Protein AF-A0A0R3QMR1-F1 (afdb_monomer)

Sequence (83 aa):
MKVVGLVSGGKDSCYSLMVCMRNGHDITCLANLHPPSDDEEEMDSYMYQCVAHKGVQVNSYPYFFSILFNQAIVLDLIRHLCN

Structure (mmCIF, N/CA/C/O backbone):
data_AF-A0A0R3QMR1-F1
#
_entry.id   AF-A0A0R3QMR1-F1
#
loop_
_atom_site.group_PDB
_atom_site.id
_atom_site.type_symbol
_atom_site.label_atom_id
_atom_site.label_alt_id
_atom_site.label_comp_id
_atom_site.label_asym_id
_atom_site.label_entity_id
_atom_site.label_seq_id
_atom_site.pdbx_PDB_ins_code
_atom_site.Cartn_x
_atom_site.Cartn_y
_atom_site.Cartn_z
_atom_site.occupancy
_atom_site.B_iso_or_equiv
_atom_site.auth_seq_id
_atom_site.auth_comp_id
_atom_site.auth_asym_id
_atom_site.auth_atom_id
_atom_site.pdbx_PDB_model_num
ATOM 1 N N . MET A 1 1 ? -9.277 5.305 11.915 1.00 91.12 1 MET A N 1
ATOM 2 C CA . MET A 1 1 ? -9.732 5.905 10.626 1.00 91.12 1 MET A CA 1
ATOM 3 C C . MET A 1 1 ? -9.713 4.836 9.546 1.00 91.12 1 MET A C 1
ATOM 5 O O . MET A 1 1 ? -8.936 3.903 9.699 1.00 91.12 1 MET A O 1
ATOM 9 N N . LYS A 1 2 ? -10.518 4.971 8.485 1.00 88.44 2 LYS A N 1
ATOM 10 C CA . LYS A 1 2 ? -10.449 4.086 7.310 1.00 88.44 2 LYS A CA 1
ATOM 11 C C . LYS A 1 2 ? -9.253 4.469 6.439 1.00 88.44 2 LYS A C 1
ATOM 13 O O . LYS A 1 2 ? -9.082 5.656 6.166 1.00 88.44 2 LYS A O 1
ATOM 18 N N . VAL A 1 3 ? -8.428 3.501 6.053 1.00 87.75 3 VAL A N 1
ATOM 19 C CA . VAL A 1 3 ? -7.194 3.725 5.285 1.00 87.75 3 VAL A CA 1
ATOM 20 C C . VAL A 1 3 ? -7.059 2.726 4.138 1.00 87.75 3 VAL A C 1
ATOM 22 O O . VAL A 1 3 ? -7.528 1.590 4.224 1.00 87.75 3 VAL A O 1
ATOM 25 N N . VAL A 1 4 ? -6.384 3.158 3.074 1.00 87.94 4 VAL A N 1
ATOM 26 C CA . VAL A 1 4 ? -5.924 2.285 1.989 1.00 87.94 4 VAL A CA 1
ATOM 27 C C . VAL A 1 4 ? -4.460 1.952 2.248 1.00 87.94 4 VAL A C 1
ATOM 29 O O . VAL A 1 4 ? -3.638 2.849 2.429 1.00 87.94 4 VAL A O 1
ATOM 32 N N . GLY A 1 5 ? -4.145 0.665 2.305 1.00 87.12 5 GLY A N 1
ATOM 33 C CA . GLY A 1 5 ? -2.806 0.174 2.563 1.00 87.12 5 GLY A CA 1
ATOM 34 C C . GLY A 1 5 ? -2.017 -0.048 1.286 1.00 87.12 5 GLY A C 1
ATOM 35 O O . GLY A 1 5 ? -2.374 -0.917 0.500 1.00 87.12 5 GLY A O 1
ATOM 36 N N . LEU A 1 6 ? -0.928 0.690 1.083 1.00 86.75 6 LEU A N 1
ATOM 37 C CA . LEU A 1 6 ? -0.030 0.426 -0.038 1.00 86.75 6 LEU A CA 1
ATOM 38 C C . LEU A 1 6 ? 0.853 -0.786 0.285 1.00 86.75 6 LEU A C 1
ATOM 40 O O . LEU A 1 6 ? 1.591 -0.775 1.272 1.00 86.75 6 LEU A O 1
ATOM 44 N N . VAL A 1 7 ? 0.778 -1.824 -0.542 1.00 83.88 7 VAL A N 1
ATOM 45 C CA . VAL A 1 7 ? 1.592 -3.035 -0.437 1.00 83.88 7 VAL A CA 1
ATOM 46 C C . VAL A 1 7 ? 2.609 -3.053 -1.567 1.00 83.88 7 VAL A C 1
ATOM 48 O O . VAL A 1 7 ? 2.257 -2.870 -2.722 1.00 83.88 7 VAL A O 1
ATOM 51 N N . SER A 1 8 ? 3.878 -3.274 -1.226 1.00 79.75 8 SER A N 1
ATOM 52 C CA . SER A 1 8 ? 4.962 -3.452 -2.206 1.00 79.75 8 SER A CA 1
ATOM 53 C C . SER A 1 8 ? 5.439 -4.902 -2.284 1.00 79.75 8 SER A C 1
ATOM 55 O O . SER A 1 8 ? 6.422 -5.190 -2.955 1.00 79.75 8 SER A O 1
ATOM 57 N N . GLY A 1 9 ? 4.830 -5.791 -1.488 1.00 72.31 9 GLY A N 1
ATOM 58 C CA . GLY A 1 9 ? 5.271 -7.167 -1.249 1.00 72.31 9 GLY A CA 1
ATOM 59 C C . GLY A 1 9 ? 6.520 -7.317 -0.381 1.00 72.31 9 GLY A C 1
ATOM 60 O O . GLY A 1 9 ? 6.889 -8.440 -0.043 1.00 72.31 9 GLY A O 1
ATOM 61 N N . GLY A 1 10 ? 7.140 -6.209 0.030 1.00 78.56 10 GLY A N 1
ATOM 62 C CA . GLY A 1 10 ? 8.213 -6.186 1.020 1.00 78.56 10 GLY A CA 1
ATOM 63 C C . GLY A 1 10 ? 7.705 -6.178 2.468 1.00 78.56 10 GLY A C 1
ATOM 64 O O . GLY A 1 10 ? 6.577 -5.764 2.760 1.00 78.56 10 GLY A O 1
ATOM 65 N N . LYS A 1 11 ? 8.584 -6.569 3.402 1.00 82.94 11 LYS A N 1
ATOM 66 C CA . LYS A 1 11 ? 8.313 -6.599 4.854 1.00 82.94 11 LYS A CA 1
ATOM 67 C C . LYS A 1 11 ? 7.872 -5.244 5.424 1.00 82.94 11 LYS A C 1
ATOM 69 O O . LYS A 1 11 ? 7.050 -5.198 6.334 1.00 82.94 11 LYS A O 1
ATOM 74 N N . ASP A 1 12 ? 8.407 -4.152 4.883 1.00 86.06 12 ASP A N 1
ATOM 75 C CA . ASP A 1 12 ? 8.229 -2.812 5.443 1.00 86.06 12 ASP A CA 1
ATOM 76 C C . ASP A 1 12 ? 6.797 -2.310 5.204 1.00 86.06 12 ASP A C 1
ATOM 78 O O . ASP A 1 12 ? 6.168 -1.772 6.113 1.00 86.06 12 ASP A O 1
ATOM 82 N N . SER A 1 13 ? 6.227 -2.605 4.028 1.00 85.31 13 SER A N 1
ATOM 83 C CA . SER A 1 13 ? 4.816 -2.321 3.733 1.00 85.31 13 SER A CA 1
ATOM 84 C C . SER A 1 13 ? 3.867 -3.095 4.660 1.00 85.31 13 SER A C 1
ATOM 86 O O . SER A 1 13 ? 2.943 -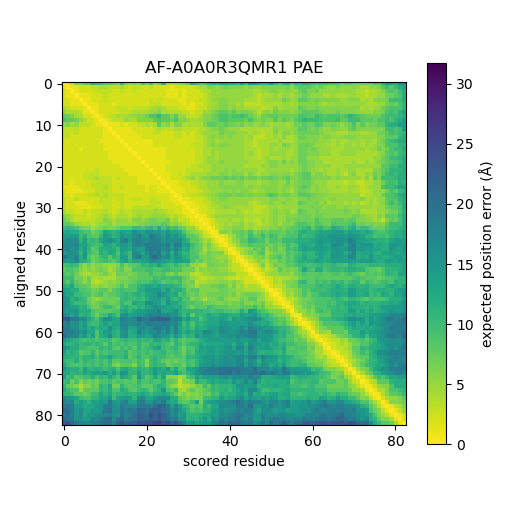2.514 5.227 1.00 85.31 13 SER A O 1
ATOM 88 N N . CYS A 1 14 ? 4.156 -4.375 4.929 1.00 83.81 14 CYS A N 1
ATOM 89 C CA . CYS A 1 14 ? 3.390 -5.186 5.880 1.00 83.81 14 CYS A CA 1
ATOM 90 C C . CYS A 1 14 ? 3.474 -4.627 7.308 1.00 83.81 14 CYS A C 1
ATOM 92 O O . CYS A 1 14 ? 2.466 -4.556 8.011 1.00 83.81 14 CYS A O 1
ATOM 94 N N . TYR A 1 15 ? 4.669 -4.216 7.745 1.00 88.19 15 TYR A N 1
ATOM 95 C CA . TYR A 1 15 ? 4.879 -3.672 9.085 1.00 88.19 15 TYR A CA 1
ATOM 96 C C . TYR A 1 15 ? 4.107 -2.370 9.306 1.00 88.19 15 TYR A C 1
ATOM 98 O O . TYR A 1 15 ? 3.416 -2.238 10.316 1.00 88.19 15 TYR A O 1
ATOM 106 N N . SER A 1 16 ? 4.147 -1.447 8.343 1.00 89.81 16 SER A N 1
ATOM 107 C CA . SER A 1 16 ? 3.365 -0.208 8.391 1.00 89.81 16 SER A CA 1
ATOM 108 C C . SER A 1 16 ? 1.871 -0.481 8.578 1.00 89.81 16 SER A C 1
ATOM 110 O O . SER A 1 16 ? 1.228 0.143 9.421 1.00 89.81 16 SER A O 1
ATOM 112 N N . LEU A 1 17 ? 1.328 -1.473 7.866 1.00 88.19 17 LEU A N 1
ATOM 113 C CA . LEU A 1 17 ? -0.077 -1.864 7.988 1.00 88.19 17 LEU A CA 1
ATOM 114 C C . LEU A 1 17 ? -0.401 -2.495 9.344 1.00 88.19 17 LEU A C 1
ATOM 116 O O . LEU A 1 17 ? -1.414 -2.149 9.952 1.00 88.19 17 LEU A O 1
ATOM 120 N N . MET A 1 18 ? 0.475 -3.351 9.874 1.00 87.38 18 MET A N 1
ATOM 121 C CA . MET A 1 18 ? 0.310 -3.893 11.228 1.00 87.38 18 MET A CA 1
ATOM 122 C C . MET A 1 18 ? 0.299 -2.783 12.287 1.00 87.38 18 MET A C 1
ATOM 124 O O . MET A 1 18 ? -0.504 -2.820 13.221 1.00 87.38 18 MET A O 1
ATOM 128 N N . VAL A 1 19 ? 1.154 -1.767 12.137 1.00 91.38 19 VAL A N 1
ATOM 129 C CA . VAL A 1 19 ? 1.170 -0.597 13.028 1.00 91.38 19 VAL A CA 1
ATOM 130 C C . VAL A 1 19 ? -0.121 0.216 12.894 1.00 91.38 19 VAL A C 1
ATOM 132 O O . VAL A 1 19 ? -0.684 0.619 13.911 1.00 91.38 19 VAL A O 1
ATOM 135 N N . CYS A 1 20 ? -0.650 0.403 11.680 1.00 90.88 20 CYS A N 1
ATOM 136 C CA . CYS A 1 20 ? -1.957 1.031 11.471 1.00 90.88 20 CYS A CA 1
ATOM 137 C C . CYS A 1 20 ? -3.074 0.284 12.217 1.00 90.88 20 CYS A C 1
ATOM 139 O O . CYS A 1 20 ? -3.837 0.915 12.950 1.00 90.88 20 CYS A O 1
ATOM 141 N N . MET A 1 21 ? -3.140 -1.046 12.111 1.00 87.31 21 MET A N 1
ATOM 142 C CA . MET A 1 21 ? -4.135 -1.840 12.847 1.00 87.31 21 MET A CA 1
ATOM 143 C C . MET A 1 21 ? -3.962 -1.713 14.359 1.00 87.31 21 MET A C 1
ATOM 145 O O . MET A 1 21 ? -4.938 -1.526 15.083 1.00 87.31 21 MET A O 1
ATOM 149 N N . ARG A 1 22 ? -2.715 -1.760 14.845 1.00 90.12 22 ARG A N 1
ATOM 150 C CA . ARG A 1 22 ? -2.398 -1.613 16.273 1.00 90.12 22 ARG A CA 1
ATOM 151 C C . ARG A 1 22 ? -2.868 -0.274 16.838 1.00 90.12 22 ARG A C 1
ATOM 153 O O . ARG A 1 22 ? -3.268 -0.206 17.994 1.00 90.12 22 ARG A O 1
ATOM 160 N N . ASN A 1 23 ? -2.845 0.767 16.013 1.00 94.56 23 ASN A N 1
ATOM 161 C CA . ASN A 1 23 ? -3.324 2.103 16.351 1.00 94.56 23 ASN A CA 1
ATOM 162 C C . ASN A 1 23 ? -4.840 2.289 16.112 1.00 94.56 23 ASN A C 1
ATOM 164 O O . ASN A 1 23 ? -5.341 3.406 16.212 1.00 94.56 23 ASN A O 1
ATOM 168 N N . GLY A 1 24 ? -5.590 1.226 15.794 1.00 91.06 24 GLY A N 1
ATOM 169 C CA . GLY A 1 24 ? -7.044 1.281 15.601 1.00 91.06 24 GLY A CA 1
ATOM 170 C C . GLY A 1 24 ? -7.483 1.852 14.248 1.00 91.06 24 GLY A C 1
ATOM 171 O O . GLY A 1 24 ? -8.609 2.343 14.109 1.00 91.06 24 GLY A O 1
ATOM 172 N N . HIS A 1 25 ? -6.607 1.837 13.240 1.00 91.50 25 HIS A N 1
ATOM 173 C CA . HIS A 1 25 ? -7.001 2.137 11.865 1.00 91.50 25 HIS A CA 1
ATOM 174 C C . HIS A 1 25 ? -7.590 0.898 11.190 1.00 91.50 25 HIS A C 1
ATOM 176 O O . HIS A 1 25 ? -7.102 -0.216 11.360 1.00 91.50 25 HIS A O 1
ATOM 182 N N . ASP A 1 26 ? -8.640 1.130 10.413 1.00 88.38 26 ASP A N 1
ATOM 183 C CA . ASP A 1 26 ? -9.363 0.117 9.657 1.00 88.38 26 ASP A CA 1
ATOM 184 C C . ASP A 1 26 ? -8.835 0.115 8.220 1.00 88.38 26 ASP A C 1
ATOM 186 O O . ASP A 1 26 ? -8.952 1.121 7.513 1.00 88.38 26 ASP A O 1
ATOM 190 N N . ILE A 1 27 ? -8.193 -0.977 7.811 1.00 87.25 27 ILE A N 1
ATOM 191 C CA . ILE A 1 27 ? -7.619 -1.114 6.471 1.00 87.25 27 ILE A CA 1
ATOM 192 C C . ILE A 1 27 ? -8.713 -1.651 5.557 1.00 87.25 27 ILE A C 1
ATOM 194 O O . ILE A 1 27 ? -8.973 -2.849 5.510 1.00 87.25 27 ILE A O 1
ATOM 198 N N . THR A 1 28 ? -9.355 -0.751 4.818 1.00 85.62 28 THR A N 1
ATOM 199 C CA . THR A 1 28 ? -10.513 -1.097 3.982 1.00 85.62 28 THR A CA 1
ATOM 200 C C . THR A 1 28 ? -10.117 -1.639 2.616 1.00 85.62 28 THR A C 1
ATOM 202 O O . THR A 1 28 ? -10.917 -2.276 1.934 1.00 85.62 28 THR A O 1
ATOM 205 N N . CYS A 1 29 ? -8.892 -1.343 2.187 1.00 84.00 29 CYS A N 1
ATOM 206 C CA . CYS A 1 29 ? -8.383 -1.724 0.884 1.00 84.00 29 CYS A CA 1
ATOM 207 C C . CYS A 1 29 ? -6.862 -1.851 0.916 1.00 84.00 29 CYS A C 1
ATOM 209 O O . CYS A 1 29 ? -6.198 -1.116 1.646 1.00 84.00 29 CYS A O 1
ATOM 211 N N . LEU A 1 30 ? -6.318 -2.727 0.081 1.00 83.12 30 LEU A N 1
ATOM 212 C CA . LEU A 1 30 ? -4.900 -2.803 -0.236 1.00 83.12 30 LEU A CA 1
ATOM 213 C C . LEU A 1 30 ? -4.682 -2.343 -1.674 1.00 83.12 30 LEU A C 1
ATOM 215 O O . LEU A 1 30 ? -5.447 -2.725 -2.554 1.00 83.12 30 LEU A O 1
ATOM 219 N N . ALA A 1 31 ? -3.664 -1.528 -1.906 1.00 83.19 31 ALA A N 1
ATOM 220 C CA . ALA A 1 31 ? -3.275 -1.049 -3.223 1.00 83.19 31 ALA A CA 1
ATOM 221 C C . ALA A 1 31 ? -1.860 -1.523 -3.548 1.00 83.19 31 ALA A C 1
ATOM 223 O O . ALA A 1 31 ? -0.987 -1.444 -2.687 1.00 83.19 31 ALA A O 1
ATOM 224 N N . ASN A 1 32 ? -1.623 -1.973 -4.777 1.00 80.81 32 ASN A N 1
ATOM 225 C CA . ASN A 1 32 ? -0.282 -2.279 -5.272 1.00 80.81 32 ASN A CA 1
ATOM 226 C C . ASN A 1 32 ? 0.105 -1.313 -6.399 1.00 80.81 32 ASN A C 1
ATOM 228 O O . ASN A 1 32 ? -0.743 -0.883 -7.185 1.00 80.81 32 ASN A O 1
ATOM 232 N N . LEU A 1 33 ? 1.393 -0.987 -6.468 1.00 79.62 33 LEU A N 1
ATOM 233 C CA . LEU A 1 33 ? 1.992 -0.140 -7.493 1.00 79.62 33 LEU A CA 1
ATOM 234 C C . LEU A 1 33 ? 3.032 -0.984 -8.245 1.00 79.62 33 LEU A C 1
ATOM 236 O O . LEU A 1 33 ? 3.899 -1.594 -7.626 1.00 79.62 33 LEU A O 1
ATOM 240 N N . HIS A 1 34 ? 2.912 -1.054 -9.565 1.00 76.56 34 HIS A N 1
ATOM 241 C CA . HIS A 1 34 ? 3.687 -1.904 -10.472 1.00 76.56 34 HIS A CA 1
ATOM 242 C C . HIS A 1 34 ? 4.082 -1.115 -11.752 1.00 76.56 34 HIS A C 1
ATOM 244 O O . HIS A 1 34 ? 3.829 0.078 -11.828 1.00 76.56 34 HIS A O 1
ATOM 250 N N . PRO A 1 35 ? 4.763 -1.665 -12.759 1.00 75.75 35 PRO A N 1
ATOM 251 C CA . PRO A 1 35 ? 4.906 -0.960 -14.037 1.00 75.75 35 PRO A CA 1
ATOM 252 C C . PRO A 1 35 ? 3.594 -0.997 -14.850 1.00 75.75 35 PRO A C 1
ATOM 254 O O . PRO A 1 35 ? 2.795 -1.921 -14.676 1.00 75.75 35 PRO A O 1
ATOM 257 N N . PRO A 1 36 ? 3.320 -0.011 -15.726 1.00 73.94 36 PRO A N 1
ATOM 258 C CA . PRO A 1 36 ? 2.070 0.058 -16.493 1.00 73.94 36 PRO A CA 1
ATOM 259 C C . PRO A 1 36 ? 1.890 -1.105 -17.480 1.00 73.94 36 PRO A C 1
ATOM 261 O O . PRO A 1 36 ? 0.753 -1.432 -17.831 1.00 73.94 36 PRO A O 1
ATOM 264 N N . SER A 1 37 ? 2.978 -1.763 -17.879 1.00 72.56 37 SER A N 1
ATOM 265 C CA . SER A 1 37 ? 2.956 -3.001 -18.651 1.00 72.56 37 SER A CA 1
ATOM 266 C C . SER A 1 37 ? 3.858 -4.064 -18.014 1.00 72.56 37 SER A C 1
ATOM 268 O O . SER A 1 37 ? 4.895 -3.745 -17.440 1.00 72.56 37 SER A O 1
ATOM 270 N N . ASP A 1 38 ? 3.465 -5.339 -18.109 1.00 67.31 38 ASP A N 1
ATOM 271 C CA . ASP A 1 38 ? 4.245 -6.472 -17.569 1.00 67.31 38 ASP A CA 1
ATOM 272 C C . ASP A 1 38 ? 5.586 -6.687 -18.307 1.00 67.31 38 ASP A C 1
ATOM 274 O O . ASP A 1 38 ? 6.484 -7.369 -17.794 1.00 67.31 38 ASP A O 1
ATOM 278 N N . ASP A 1 39 ? 5.702 -6.105 -19.506 1.00 65.50 39 ASP A N 1
ATOM 279 C CA . ASP A 1 39 ? 6.879 -6.145 -20.376 1.00 65.50 39 ASP A CA 1
ATOM 280 C C . ASP A 1 39 ? 7.879 -5.013 -20.071 1.00 65.50 39 ASP A C 1
ATOM 282 O O . ASP A 1 39 ? 9.055 -5.114 -20.426 1.00 65.50 39 ASP A O 1
ATOM 286 N N . GLU A 1 40 ? 7.443 -3.949 -19.389 1.00 67.00 40 GLU A N 1
ATOM 287 C CA . GLU A 1 40 ? 8.301 -2.846 -18.956 1.00 67.00 40 GLU A CA 1
ATOM 288 C C . GLU A 1 40 ? 8.837 -3.126 -17.551 1.00 67.00 40 GLU A C 1
ATOM 290 O O . GLU A 1 40 ? 8.204 -2.850 -16.535 1.00 67.00 40 GLU A O 1
ATOM 295 N N . GLU A 1 41 ? 10.044 -3.682 -17.475 1.00 66.62 41 GLU A N 1
ATOM 296 C CA . GLU A 1 41 ? 10.776 -3.759 -16.213 1.00 66.62 41 GLU A CA 1
ATOM 297 C C . GLU A 1 41 ? 11.581 -2.477 -15.995 1.00 66.62 41 GLU A C 1
ATOM 299 O O . GLU A 1 41 ? 12.684 -2.314 -16.518 1.00 66.62 41 GLU A O 1
ATOM 304 N N . GLU A 1 42 ? 11.060 -1.568 -15.172 1.00 67.44 42 GLU A N 1
ATOM 305 C CA . GLU A 1 42 ? 11.871 -0.462 -14.668 1.00 67.44 42 GLU A CA 1
ATOM 306 C C . GLU A 1 42 ? 12.666 -0.921 -13.447 1.00 67.44 42 GLU A C 1
ATOM 308 O O . GLU A 1 42 ? 12.147 -1.027 -12.336 1.00 67.44 42 GLU A O 1
ATOM 313 N N . MET A 1 43 ? 13.950 -1.217 -13.653 1.00 68.56 43 MET A N 1
ATOM 314 C CA . MET A 1 43 ? 14.839 -1.674 -12.582 1.00 68.56 43 MET A CA 1
ATOM 315 C C . MET A 1 43 ? 15.183 -0.587 -11.553 1.00 68.56 43 MET A C 1
ATOM 317 O O . MET A 1 43 ? 15.455 -0.924 -10.401 1.00 68.56 43 MET A O 1
ATOM 321 N N . ASP A 1 44 ? 15.097 0.691 -11.928 1.00 71.00 44 ASP A N 1
ATOM 322 C CA . ASP A 1 44 ? 15.496 1.842 -11.105 1.00 71.00 44 ASP A CA 1
ATOM 323 C C . ASP A 1 44 ? 14.304 2.753 -10.745 1.00 71.00 44 ASP A C 1
ATOM 325 O O . ASP A 1 44 ? 14.397 3.982 -10.768 1.00 71.00 44 ASP A O 1
ATOM 329 N N . SER A 1 45 ? 13.151 2.164 -10.414 1.00 71.12 45 SER A N 1
ATOM 330 C CA . SER A 1 45 ? 12.004 2.931 -9.920 1.00 71.12 45 SER A CA 1
ATOM 331 C C . SER A 1 45 ? 12.260 3.474 -8.512 1.00 71.12 45 SER A C 1
ATOM 333 O O . SER A 1 45 ? 12.594 2.747 -7.575 1.00 71.12 45 SER A O 1
ATOM 335 N N . TYR A 1 46 ? 12.022 4.774 -8.344 1.00 75.56 46 TYR A N 1
ATOM 336 C CA . TYR A 1 46 ? 11.954 5.428 -7.034 1.00 75.56 46 TYR A CA 1
ATOM 337 C C . TYR A 1 46 ? 10.552 5.352 -6.409 1.00 75.56 46 TYR A C 1
ATOM 339 O O . TYR A 1 46 ? 10.364 5.783 -5.271 1.00 75.56 46 TYR A O 1
ATOM 347 N N . MET A 1 47 ? 9.559 4.855 -7.155 1.00 73.56 47 MET A N 1
ATOM 348 C CA . MET A 1 47 ? 8.140 4.949 -6.798 1.00 73.56 47 MET A CA 1
ATOM 349 C C . MET A 1 47 ? 7.548 3.610 -6.348 1.00 73.56 47 MET A C 1
ATOM 351 O O . MET A 1 47 ? 6.685 3.579 -5.473 1.00 73.56 47 MET A O 1
ATOM 355 N N . TYR A 1 48 ? 8.009 2.503 -6.923 1.00 74.25 48 TYR A N 1
ATOM 356 C CA . TYR A 1 48 ? 7.552 1.157 -6.597 1.00 74.25 48 TYR A CA 1
ATOM 357 C C . TYR A 1 48 ? 8.733 0.197 -6.523 1.00 74.25 48 TYR A C 1
ATOM 359 O O . TYR A 1 48 ? 9.818 0.461 -7.030 1.00 74.25 48 TYR A O 1
ATOM 367 N N . GLN A 1 49 ? 8.537 -0.920 -5.833 1.00 74.00 49 GLN A N 1
ATOM 368 C CA . GLN A 1 49 ? 9.594 -1.901 -5.655 1.00 74.00 49 GLN A CA 1
ATOM 369 C C . GLN A 1 49 ? 9.854 -2.623 -6.983 1.00 74.00 49 GLN A C 1
ATOM 371 O O . GLN A 1 49 ? 8.927 -3.200 -7.531 1.00 74.00 49 GLN A O 1
ATOM 376 N N . CYS A 1 50 ? 11.095 -2.621 -7.478 1.00 69.94 50 CYS A N 1
ATOM 377 C CA . CYS A 1 50 ? 11.469 -3.299 -8.730 1.00 69.94 50 CYS A CA 1
ATOM 378 C C . CYS A 1 50 ? 11.806 -4.780 -8.500 1.00 69.94 50 CYS A C 1
ATOM 380 O O . CYS A 1 50 ? 11.447 -5.664 -9.283 1.00 69.94 50 CYS A O 1
ATOM 382 N N . VAL A 1 51 ? 12.487 -5.066 -7.383 1.00 71.38 51 VAL A N 1
ATOM 383 C CA . VAL A 1 51 ? 12.967 -6.409 -7.036 1.00 71.38 51 VAL A CA 1
ATOM 384 C C . VAL A 1 51 ? 11.807 -7.280 -6.562 1.00 71.38 51 VAL A C 1
ATOM 386 O O . VAL A 1 51 ? 11.140 -6.956 -5.578 1.00 71.38 51 VAL A O 1
ATOM 389 N N . ALA A 1 52 ? 11.614 -8.415 -7.240 1.00 65.31 52 ALA A N 1
ATOM 390 C CA . ALA A 1 52 ? 10.560 -9.392 -6.963 1.00 65.31 52 ALA A CA 1
ATOM 391 C C . ALA A 1 52 ? 9.127 -8.828 -7.038 1.00 65.31 52 ALA A C 1
ATOM 393 O O . ALA A 1 52 ? 8.204 -9.444 -6.509 1.00 65.31 52 ALA A O 1
ATOM 394 N N . HIS A 1 53 ? 8.917 -7.710 -7.743 1.00 69.06 53 HIS A N 1
ATOM 395 C CA . HIS A 1 53 ? 7.599 -7.084 -7.906 1.00 69.06 53 HIS A CA 1
ATOM 396 C C . HIS A 1 53 ? 6.584 -8.006 -8.603 1.00 69.06 53 HIS A C 1
ATOM 398 O O . HIS A 1 53 ? 5.408 -8.010 -8.253 1.00 69.06 53 HIS A O 1
ATOM 404 N N . LYS A 1 54 ? 7.055 -8.882 -9.503 1.00 63.12 54 LYS A N 1
ATOM 405 C CA . LYS A 1 54 ? 6.258 -9.956 -10.125 1.00 63.12 54 LYS A CA 1
ATOM 406 C C . LYS A 1 54 ? 5.781 -11.014 -9.126 1.00 63.12 54 LYS A C 1
ATOM 408 O O . LYS A 1 54 ? 4.754 -11.647 -9.344 1.00 63.12 54 LYS A O 1
ATOM 413 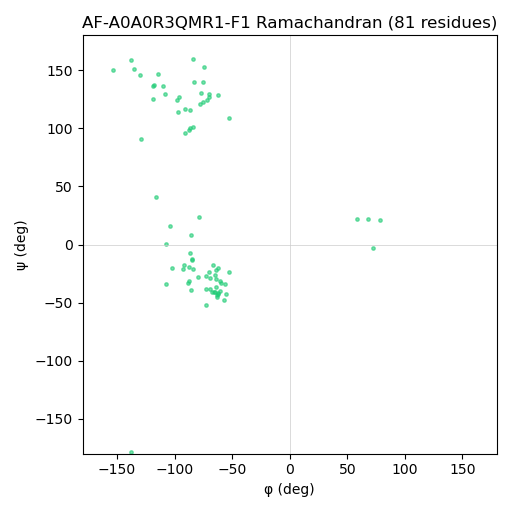N N . GLY A 1 55 ? 6.497 -11.195 -8.013 1.00 63.19 55 GLY A N 1
ATOM 414 C CA . GLY A 1 55 ? 6.035 -12.023 -6.899 1.00 63.19 55 GLY A CA 1
ATOM 415 C C . GLY A 1 55 ? 4.772 -11.437 -6.277 1.00 63.19 55 GLY A C 1
ATOM 416 O O . GLY A 1 55 ? 3.848 -12.183 -5.981 1.00 63.19 55 GLY A O 1
ATOM 417 N N . VAL A 1 56 ? 4.708 -10.102 -6.214 1.00 63.16 56 VAL A N 1
ATOM 418 C CA . VAL A 1 56 ? 3.627 -9.242 -5.693 1.00 63.16 56 VAL A CA 1
ATOM 419 C C . VAL A 1 56 ? 2.464 -9.091 -6.666 1.00 63.16 56 VAL A C 1
ATOM 421 O O . VAL A 1 56 ? 1.717 -8.117 -6.621 1.00 63.16 56 VAL A O 1
ATOM 424 N N . GLN A 1 57 ? 2.277 -10.044 -7.575 1.00 61.47 57 GLN A N 1
ATOM 425 C CA . GLN A 1 57 ? 1.070 -10.044 -8.381 1.00 61.47 57 GLN A CA 1
ATOM 426 C C . GLN A 1 57 ? -0.148 -10.217 -7.472 1.00 61.47 57 GLN A C 1
ATOM 428 O O . GLN A 1 57 ? -0.235 -11.147 -6.663 1.00 61.47 57 GLN A O 1
ATOM 433 N N . VAL A 1 58 ? -1.108 -9.310 -7.653 1.00 55.91 58 VAL A N 1
ATOM 434 C CA . VAL A 1 58 ? -2.352 -9.199 -6.881 1.00 55.91 58 VAL A CA 1
ATOM 435 C C . VAL A 1 58 ? -3.140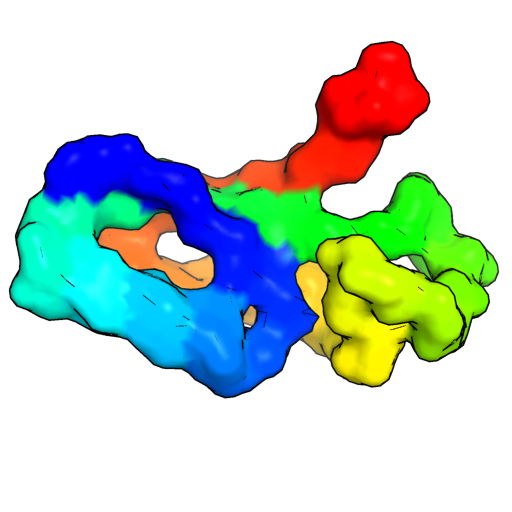 -10.510 -6.822 1.00 55.91 58 VAL A C 1
ATOM 437 O O . VAL A 1 58 ? -3.846 -10.743 -5.848 1.00 55.91 58 VAL A O 1
ATOM 440 N N . ASN A 1 59 ? -2.949 -11.415 -7.785 1.00 50.41 59 ASN A N 1
ATOM 441 C CA . ASN A 1 59 ? -3.584 -12.735 -7.820 1.00 50.41 59 ASN A CA 1
ATOM 442 C C . ASN A 1 59 ? -3.023 -13.738 -6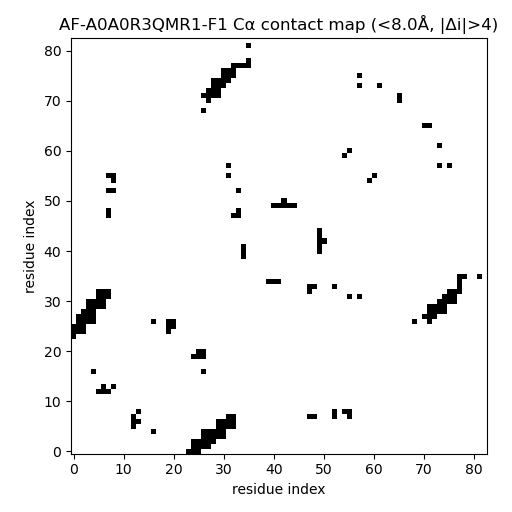.790 1.00 50.41 59 ASN A C 1
ATOM 444 O O . ASN A 1 59 ? -3.751 -14.627 -6.351 1.00 50.41 59 ASN A O 1
ATOM 448 N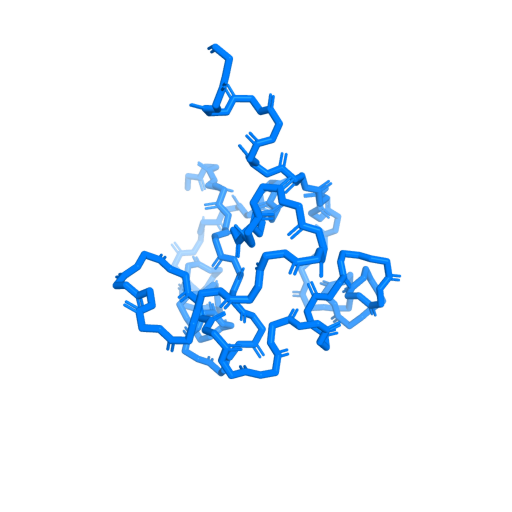 N . SER A 1 60 ? -1.757 -13.603 -6.378 1.00 51.12 60 SER A N 1
ATOM 449 C CA . SER A 1 60 ? -1.101 -14.504 -5.408 1.00 51.12 60 SER A CA 1
ATOM 450 C C . SER A 1 60 ? -1.205 -14.006 -3.962 1.00 51.12 60 SER A C 1
ATOM 452 O O . SER A 1 60 ? -1.118 -14.788 -3.015 1.00 51.12 60 SER A O 1
ATOM 454 N N . TYR A 1 61 ? -1.454 -12.708 -3.775 1.00 59.94 61 TYR A N 1
ATOM 455 C CA . TYR A 1 61 ? -1.526 -12.046 -2.471 1.00 59.94 61 TYR A CA 1
ATOM 456 C C . TYR A 1 61 ? -2.871 -12.088 -1.717 1.00 59.94 61 TYR A C 1
ATOM 458 O O . TYR A 1 61 ? -2.842 -11.792 -0.516 1.00 59.94 61 TYR A O 1
ATOM 466 N N . PRO A 1 62 ? -4.032 -12.476 -2.292 1.00 56.69 62 PRO A N 1
ATOM 467 C CA . PRO A 1 62 ? -5.293 -12.351 -1.574 1.00 56.69 62 PRO A CA 1
ATOM 468 C C . PRO A 1 62 ? -5.362 -13.347 -0.413 1.00 56.69 62 PRO A C 1
ATOM 470 O O . PRO A 1 62 ? -5.942 -13.039 0.620 1.00 56.69 62 PRO A O 1
ATOM 473 N N . TYR A 1 63 ? -4.696 -14.502 -0.503 1.00 57.88 63 TYR A N 1
ATOM 474 C CA . TYR A 1 63 ? -4.715 -15.502 0.566 1.00 57.88 63 TYR A CA 1
ATOM 475 C C . TYR A 1 63 ? -3.896 -15.079 1.786 1.00 57.88 63 TYR A C 1
ATOM 477 O O . TYR A 1 63 ? -4.428 -15.062 2.893 1.00 57.88 63 TYR A O 1
ATOM 485 N N . PHE A 1 64 ? -2.632 -14.684 1.599 1.00 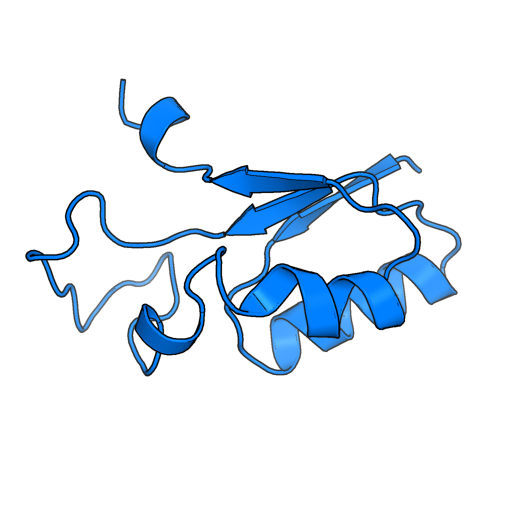62.50 64 PHE A N 1
ATOM 486 C CA . PHE A 1 64 ? -1.763 -14.283 2.712 1.00 62.50 64 PHE A CA 1
ATOM 487 C C . PHE A 1 64 ? -2.278 -13.019 3.412 1.00 62.50 64 PHE A C 1
ATOM 489 O O . PHE A 1 64 ? -2.300 -12.951 4.641 1.00 62.50 64 PHE A O 1
ATOM 496 N N . PHE A 1 65 ? -2.756 -12.039 2.641 1.00 63.25 65 PHE A N 1
ATOM 497 C CA . PHE A 1 65 ? -3.292 -10.808 3.211 1.00 63.25 65 PHE A CA 1
ATOM 498 C C . PHE A 1 65 ? -4.723 -10.952 3.735 1.00 63.25 65 PHE A C 1
ATOM 500 O O . PHE A 1 65 ? -5.027 -10.282 4.713 1.00 63.25 65 PHE A O 1
ATOM 507 N N . SER A 1 66 ? -5.574 -11.848 3.213 1.00 58.53 66 SER A N 1
ATOM 508 C CA . SER A 1 66 ? -6.889 -12.101 3.841 1.00 58.53 66 SER A CA 1
ATOM 509 C C . SER A 1 66 ? -6.772 -12.697 5.246 1.00 58.53 66 SER A C 1
ATOM 511 O O . SER A 1 66 ? -7.623 -12.431 6.091 1.00 58.53 66 SER A O 1
ATOM 513 N N . ILE A 1 67 ? -5.702 -13.460 5.518 1.00 61.16 67 ILE A N 1
ATOM 514 C CA . ILE A 1 67 ? -5.414 -14.005 6.853 1.00 61.16 67 ILE A CA 1
ATOM 515 C C . ILE A 1 67 ? -5.011 -12.884 7.820 1.00 61.16 67 ILE A C 1
ATOM 517 O O . ILE A 1 67 ? -5.376 -12.917 8.993 1.00 61.16 67 ILE A O 1
ATOM 521 N N . LEU A 1 68 ? -4.253 -11.897 7.338 1.00 63.34 68 LEU A N 1
ATOM 522 C CA . LEU A 1 68 ? -3.705 -10.819 8.167 1.00 63.34 68 LEU A CA 1
ATOM 523 C C . LEU A 1 68 ? -4.651 -9.615 8.304 1.00 63.34 68 LEU A C 1
ATOM 525 O O . LEU A 1 68 ? -4.678 -8.965 9.346 1.00 63.34 68 LEU A O 1
ATOM 529 N N . PHE A 1 69 ? -5.431 -9.320 7.267 1.00 65.06 69 PHE A N 1
ATOM 530 C CA . PHE A 1 69 ? -6.236 -8.113 7.127 1.00 65.06 69 PHE A CA 1
ATOM 531 C C . PHE A 1 69 ? -7.659 -8.524 6.763 1.00 65.06 69 PHE A C 1
ATOM 533 O O . PHE A 1 69 ? -8.014 -8.736 5.605 1.00 65.06 69 PHE A O 1
ATOM 540 N N . ASN A 1 70 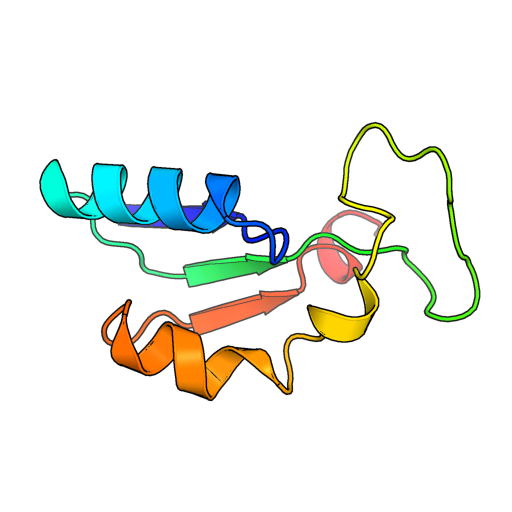? -8.458 -8.700 7.809 1.00 56.78 70 ASN A N 1
ATOM 541 C CA . ASN A 1 70 ? -9.831 -9.174 7.746 1.00 56.78 70 ASN A CA 1
ATOM 542 C C . ASN A 1 70 ? -10.655 -8.329 6.746 1.00 56.78 70 ASN A C 1
ATOM 544 O O . ASN A 1 70 ? -10.960 -7.174 7.025 1.00 56.78 70 ASN A O 1
ATOM 548 N N . GLN A 1 71 ? -11.008 -8.912 5.594 1.00 58.94 71 GLN A N 1
ATOM 549 C CA . GLN A 1 71 ? -11.884 -8.330 4.559 1.00 58.94 71 GLN A CA 1
ATOM 550 C C . GLN A 1 71 ? -11.357 -7.109 3.769 1.00 58.94 71 GLN A C 1
ATOM 552 O O . GLN A 1 71 ? -12.158 -6.393 3.167 1.00 58.94 71 GLN A O 1
ATOM 557 N N . ALA A 1 72 ? -10.044 -6.868 3.696 1.00 59.81 72 ALA A N 1
ATOM 558 C CA . ALA A 1 72 ? -9.529 -5.803 2.829 1.00 59.81 72 ALA A CA 1
ATOM 559 C C . ALA A 1 72 ? -9.683 -6.166 1.334 1.00 59.81 72 ALA A C 1
ATOM 561 O O . ALA A 1 72 ? -9.230 -7.222 0.891 1.00 59.81 72 ALA A O 1
ATOM 562 N N . ILE A 1 73 ? -10.305 -5.283 0.546 1.00 66.69 73 ILE A N 1
ATOM 563 C CA . ILE A 1 73 ? -10.421 -5.431 -0.917 1.00 66.69 73 ILE A CA 1
ATOM 564 C C . ILE A 1 73 ? -9.064 -5.094 -1.554 1.00 66.69 73 ILE A C 1
ATOM 566 O O . ILE A 1 73 ? -8.414 -4.150 -1.119 1.00 66.69 73 ILE A O 1
ATOM 570 N N . VAL A 1 74 ? -8.613 -5.832 -2.572 1.00 64.31 74 VAL A N 1
ATOM 571 C CA . VAL A 1 74 ? -7.361 -5.510 -3.285 1.00 64.31 74 VAL A CA 1
ATOM 572 C C . VAL A 1 74 ? -7.677 -4.706 -4.550 1.00 64.31 74 VAL A C 1
ATOM 574 O O . VAL A 1 74 ? -8.516 -5.126 -5.345 1.00 64.31 74 VAL A O 1
ATOM 577 N N . LEU A 1 75 ? -7.030 -3.550 -4.723 1.00 62.97 75 LEU A N 1
ATOM 578 C CA . LEU A 1 75 ? -7.159 -2.661 -5.882 1.00 62.97 75 LEU A CA 1
ATOM 579 C C . LEU A 1 75 ? -5.810 -2.496 -6.601 1.00 62.97 75 LEU A C 1
ATOM 581 O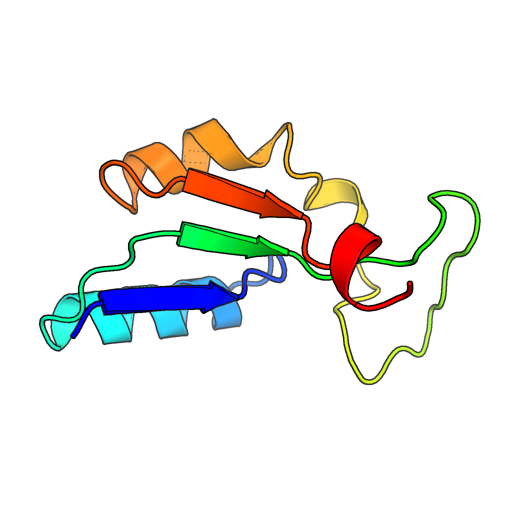 O . LEU A 1 75 ? -4.785 -2.244 -5.967 1.00 62.97 75 LEU A O 1
ATOM 585 N N . ASP A 1 76 ? -5.828 -2.553 -7.933 1.00 62.28 76 ASP A N 1
ATOM 586 C CA . ASP A 1 76 ? -4.690 -2.168 -8.778 1.00 62.28 76 ASP A CA 1
ATOM 587 C C . ASP A 1 76 ? -4.740 -0.663 -9.065 1.00 62.28 76 ASP A C 1
ATOM 589 O O . ASP A 1 76 ? -5.674 -0.172 -9.706 1.00 62.28 76 ASP A O 1
ATOM 593 N N . LEU A 1 77 ? -3.743 0.092 -8.590 1.00 57.75 77 LEU A N 1
ATOM 594 C CA . LEU A 1 77 ? -3.807 1.560 -8.590 1.00 57.75 77 LEU A CA 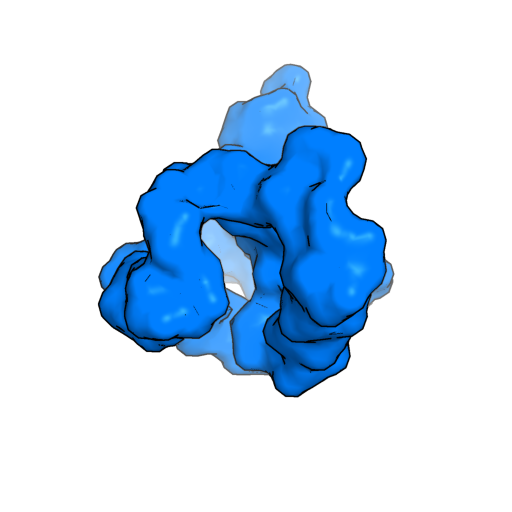1
ATOM 595 C C . LEU A 1 77 ? -3.369 2.204 -9.922 1.00 57.75 77 LEU A C 1
ATOM 597 O O . LEU A 1 77 ? -3.629 3.381 -10.157 1.00 57.75 77 LEU A O 1
ATOM 601 N N . ILE A 1 78 ? -2.737 1.457 -10.830 1.00 53.16 78 ILE A N 1
ATOM 602 C CA . ILE A 1 78 ? -2.042 2.057 -11.985 1.00 53.16 78 ILE A CA 1
ATOM 603 C C . ILE A 1 78 ? -2.926 2.282 -13.196 1.00 53.16 78 ILE A C 1
ATOM 605 O O . ILE A 1 78 ? -2.781 3.297 -13.875 1.00 53.16 78 ILE A O 1
ATOM 609 N N . ARG A 1 79 ? -3.938 1.438 -13.411 1.00 47.12 79 ARG A N 1
ATOM 610 C CA . ARG A 1 79 ? -4.915 1.680 -14.485 1.00 47.12 79 ARG A CA 1
ATOM 611 C C . ARG A 1 79 ? -5.716 2.973 -14.296 1.00 47.12 79 ARG A C 1
ATOM 613 O O . ARG A 1 79 ? -6.290 3.464 -15.264 1.00 47.12 79 ARG A O 1
ATOM 620 N N . HIS A 1 80 ? -5.782 3.507 -13.075 1.00 44.31 80 HIS A N 1
ATOM 621 C CA . HIS A 1 80 ? -6.521 4.734 -12.760 1.00 44.31 80 HIS A CA 1
ATOM 622 C C . HIS A 1 80 ? -5.646 5.983 -12.594 1.00 44.31 80 HIS A C 1
ATOM 624 O O . HIS A 1 80 ? -6.178 7.079 -12.706 1.00 44.31 80 HIS A O 1
ATOM 630 N N . LEU A 1 81 ? -4.341 5.848 -12.336 1.00 42.28 81 LEU A N 1
ATOM 631 C CA . LEU A 1 81 ? -3.430 6.997 -12.203 1.00 42.28 81 LEU A CA 1
ATOM 632 C C . LEU A 1 81 ? -2.752 7.401 -13.523 1.00 42.28 81 LEU A C 1
ATOM 634 O O . LEU A 1 81 ? -2.243 8.514 -13.614 1.00 42.28 81 LEU A O 1
ATOM 638 N N . CYS A 1 82 ? -2.750 6.524 -14.532 1.00 38.44 82 CYS A N 1
ATOM 639 C CA . CYS A 1 82 ? -2.150 6.778 -15.849 1.00 38.44 82 CYS A CA 1
ATOM 640 C C . CYS A 1 82 ? -3.168 7.085 -16.972 1.00 38.44 82 CYS A C 1
ATOM 642 O O . CYS A 1 82 ? -2.792 7.012 -18.140 1.00 38.44 82 CYS A O 1
ATOM 644 N N . ASN A 1 83 ? -4.424 7.424 -16.647 1.00 37.34 83 ASN A N 1
ATOM 645 C CA . ASN A 1 83 ? -5.412 7.952 -17.605 1.00 37.34 83 ASN A CA 1
ATOM 646 C C . ASN A 1 83 ? -5.774 9.402 -17.285 1.00 37.34 83 ASN A C 1
ATOM 648 O O . ASN A 1 83 ? -6.045 9.677 -16.095 1.00 37.34 83 ASN A O 1
#

Solvent-accessible surface area (backbone atoms only — not comparable to full-atom values): 5075 Å² total; per-residue (Å²): 87,85,41,73,39,65,43,55,75,48,72,65,37,54,49,55,50,54,50,39,45,75,73,61,32,44,56,60,26,35,33,41,60,79,62,100,41,97,85,52,80,58,79,82,50,92,86,39,54,47,81,66,33,79,71,50,37,73,88,70,45,55,64,68,43,44,75,75,38,80,80,41,45,81,43,76,50,56,84,67,72,76,107

Nearest PDB structures (foldseek):
  3rk1-assembly1_A  TM=8.015E-01  e=4.943E-02  Pyrococcus furiosus DSM 3638
  3qy9-assembly1_A  TM=6.878E-01  e=4.740E+00  Staphylococcus aureus subsp. aureus COL
  3o9z-assembly1_D  TM=7.208E-01  e=7.133E+00  Thermus thermophilus HB27
  3sjd-assembly2_C-2  TM=4.520E-01  e=3.372E+00  Saccharomyces cerevisiae S288C

Foldseek 3Di:
DEDEQEDQVDPVSVVVVVVCVVVVYAHQAYEYDDDPDPPDQPCDDPPGHRPCSVVVDPVNPPVVVCVVHPNHHYDYCNVPVPD

Radius of gyration: 12.92 Å; Cα contacts (8 Å, |Δi|>4): 101; chains: 1; bounding box: 27×24×37 Å

pLDDT: mean 71.92, std 13.98, range [37.34, 94.56]

Secondary structure (DSSP, 8-state):
-EEEEEE-SSHHHHHHHHHHHHTT-EEEEEEE---SSTT---TT-SSS--TTTTTT-TTTSHHHHHHHSTTPEEEE-HHHH--

InterPro domains:
  IPR014729 Rossmann-like alpha/beta/alpha sandwich fold [G3DSA:3.40.50.620] (1-61)
  IPR030662 Diphthine--ammonia ligase/Uncharacterised protein MJ0570 [PTHR12196] (1-58)
  IPR060003 Diphthamide synthase, N-terminal domain [PF01902] (1-53)

Organism: NCBI:txid42155

Mean predicted aligned error: 8.3 Å